Protein AF-A0A2T5E0I3-F1 (afdb_monomer_lite)

Sequence (53 aa):
MAKRRTNLEWQSLFEQYESSSVTQRAFCEEHGLSLSTFFAKRRQLQTANQSES

Structure (mmCIF, N/CA/C/O backbone):
data_AF-A0A2T5E0I3-F1
#
_entry.id   AF-A0A2T5E0I3-F1
#
loop_
_atom_site.group_PDB
_atom_site.id
_atom_site.type_symbol
_atom_site.label_atom_id
_atom_site.label_alt_id
_atom_site.label_comp_id
_atom_site.label_asym_id
_atom_site.label_entity_id
_atom_site.label_seq_id
_atom_site.pdbx_PDB_ins_code
_atom_site.Cartn_x
_atom_site.Cartn_y
_atom_site.Cartn_z
_atom_site.occupancy
_atom_site.B_iso_or_equiv
_atom_site.auth_seq_id
_atom_site.auth_comp_id
_atom_site.auth_asym_id
_atom_site.auth_atom_id
_atom_site.pdbx_PDB_model_num
ATOM 1 N N . MET A 1 1 ? 7.580 -1.926 -20.007 1.00 45.84 1 MET A N 1
ATOM 2 C CA . MET A 1 1 ? 8.358 -1.570 -18.799 1.00 45.84 1 MET A CA 1
ATOM 3 C C . MET A 1 1 ? 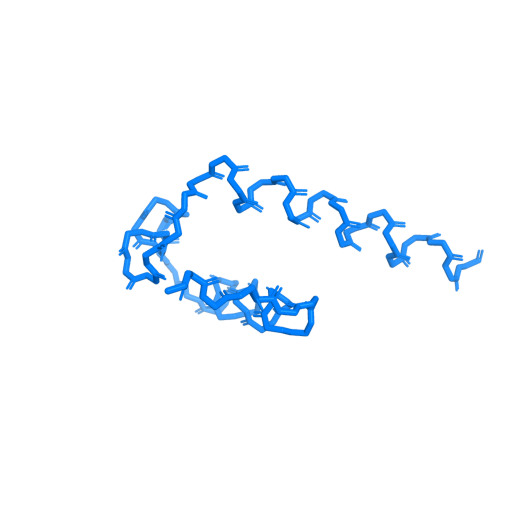7.380 -1.367 -17.654 1.00 45.84 1 MET A C 1
ATOM 5 O O . MET A 1 1 ? 6.471 -0.563 -17.815 1.00 45.84 1 MET A O 1
ATOM 9 N N . ALA A 1 2 ? 7.507 -2.090 -16.540 1.00 57.06 2 ALA A N 1
ATOM 10 C CA . ALA A 1 2 ? 6.695 -1.793 -15.360 1.00 57.06 2 ALA A CA 1
ATOM 11 C C . ALA A 1 2 ? 7.123 -0.419 -14.823 1.00 57.06 2 ALA A C 1
ATOM 13 O O . ALA A 1 2 ? 8.290 -0.229 -14.472 1.00 57.06 2 ALA A O 1
ATOM 14 N N . LYS A 1 3 ? 6.210 0.557 -14.844 1.00 66.00 3 LYS A N 1
ATOM 15 C CA . LYS A 1 3 ? 6.474 1.924 -14.385 1.00 66.00 3 LYS A CA 1
ATOM 16 C C . LYS A 1 3 ? 6.899 1.848 -12.915 1.00 66.00 3 LYS A C 1
ATOM 18 O O . LYS A 1 3 ? 6.148 1.350 -12.077 1.00 66.00 3 LYS A O 1
ATOM 23 N N . ARG A 1 4 ? 8.137 2.252 -12.607 1.00 77.00 4 ARG A N 1
ATOM 24 C CA . ARG A 1 4 ? 8.636 2.261 -11.226 1.00 77.00 4 ARG A CA 1
ATOM 25 C C . ARG A 1 4 ? 7.882 3.348 -10.470 1.00 77.00 4 ARG A C 1
ATOM 27 O O . ARG A 1 4 ? 8.064 4.521 -10.772 1.00 77.00 4 ARG A O 1
ATOM 34 N N . ARG A 1 5 ? 7.046 2.939 -9.516 1.00 84.94 5 ARG A N 1
ATOM 35 C CA . ARG A 1 5 ? 6.342 3.865 -8.628 1.00 84.94 5 ARG A CA 1
ATOM 36 C C . ARG A 1 5 ? 7.341 4.599 -7.734 1.00 84.94 5 ARG A C 1
ATOM 38 O O . ARG A 1 5 ? 8.218 3.960 -7.143 1.00 84.94 5 ARG A O 1
ATOM 45 N N . THR A 1 6 ? 7.211 5.915 -7.652 1.00 87.50 6 THR A N 1
ATOM 46 C CA . THR A 1 6 ? 8.018 6.776 -6.774 1.00 87.50 6 THR A CA 1
ATOM 47 C C . THR A 1 6 ? 7.584 6.642 -5.311 1.00 87.50 6 THR A C 1
ATOM 49 O O . THR A 1 6 ? 6.517 6.104 -5.020 1.00 87.50 6 THR A O 1
ATOM 52 N N . ASN A 1 7 ? 8.399 7.128 -4.367 1.00 85.56 7 ASN A N 1
ATOM 53 C CA . ASN A 1 7 ? 8.037 7.110 -2.943 1.00 85.56 7 ASN A CA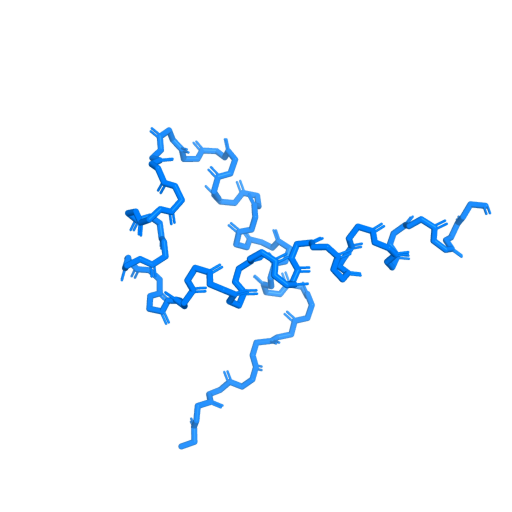 1
ATOM 54 C C . ASN A 1 7 ? 6.739 7.887 -2.665 1.00 85.56 7 ASN A C 1
ATOM 56 O O . ASN A 1 7 ? 5.926 7.418 -1.878 1.00 85.56 7 ASN A O 1
ATOM 60 N N . LEU A 1 8 ? 6.508 9.002 -3.368 1.00 86.31 8 LEU A N 1
ATOM 61 C CA . LEU A 1 8 ? 5.271 9.785 -3.267 1.00 86.31 8 LEU A CA 1
ATOM 62 C C . LEU A 1 8 ? 4.043 8.993 -3.732 1.00 86.31 8 LEU A C 1
ATOM 64 O O . LEU A 1 8 ? 3.012 9.003 -3.067 1.00 86.31 8 LEU A O 1
ATOM 68 N N . GLU A 1 9 ? 4.158 8.254 -4.839 1.00 90.38 9 GLU A N 1
ATOM 69 C CA . GLU A 1 9 ? 3.070 7.384 -5.305 1.00 90.38 9 GLU A CA 1
ATOM 70 C C . GLU A 1 9 ? 2.765 6.270 -4.298 1.00 90.38 9 GLU A C 1
ATOM 72 O O . GLU A 1 9 ? 1.605 5.925 -4.094 1.00 90.38 9 GLU A O 1
ATOM 77 N N . TRP A 1 10 ? 3.789 5.721 -3.638 1.00 91.31 10 TRP A N 1
ATOM 78 C CA . TRP A 1 10 ? 3.583 4.755 -2.561 1.00 91.31 10 TRP A CA 1
ATOM 79 C C . TRP A 1 10 ? 2.925 5.381 -1.332 1.00 91.31 10 TRP A C 1
ATOM 81 O O . TRP A 1 10 ? 2.024 4.764 -0.777 1.00 91.31 10 TRP A O 1
ATOM 91 N N . GLN A 1 11 ? 3.324 6.591 -0.936 1.00 89.44 11 GLN A N 1
ATOM 92 C CA . GLN A 1 11 ? 2.696 7.324 0.166 1.00 89.44 11 GLN A CA 1
ATOM 93 C C . GLN A 1 11 ? 1.192 7.500 -0.086 1.00 89.44 11 GLN A C 1
ATOM 95 O O . GLN A 1 11 ? 0.380 7.088 0.737 1.00 89.44 11 GLN A O 1
ATOM 100 N N . SER A 1 12 ? 0.834 7.980 -1.281 1.00 91.31 12 SER A N 1
ATOM 101 C CA . SER A 1 12 ? -0.562 8.175 -1.676 1.00 91.31 12 SER A CA 1
ATOM 102 C C . SER A 1 12 ? -1.351 6.862 -1.720 1.00 91.31 12 SER A C 1
ATOM 104 O O . SER A 1 12 ? -2.526 6.842 -1.367 1.00 91.31 12 SER A O 1
ATOM 106 N N . LEU A 1 13 ? -0.725 5.748 -2.117 1.00 91.56 13 LEU A N 1
ATOM 107 C CA . LEU A 1 13 ? -1.353 4.425 -2.044 1.00 91.56 13 LEU A CA 1
ATOM 108 C C . LEU A 1 13 ? -1.621 3.998 -0.596 1.00 91.56 13 LEU A C 1
ATOM 110 O O . LEU A 1 13 ? -2.650 3.387 -0.331 1.00 91.56 13 LEU A O 1
ATOM 114 N N . PHE A 1 14 ? -0.728 4.309 0.344 1.00 90.88 14 PHE A N 1
ATOM 115 C CA . PHE A 1 14 ? -0.963 4.008 1.757 1.00 90.88 14 PHE A CA 1
ATOM 116 C C . PHE A 1 14 ? -2.077 4.875 2.350 1.00 90.88 14 PHE A C 1
ATOM 118 O O . PHE A 1 14 ? -2.928 4.332 3.041 1.00 90.88 14 PHE A O 1
ATOM 125 N N . GLU A 1 15 ? -2.142 6.167 2.021 1.00 91.31 15 GLU A N 1
ATOM 126 C CA . GLU A 1 15 ? -3.242 7.051 2.446 1.00 91.31 15 GLU A CA 1
ATOM 127 C C . GLU A 1 15 ? -4.595 6.617 1.854 1.00 91.31 15 GLU A C 1
ATOM 129 O O . GLU A 1 15 ? -5.616 6.571 2.545 1.00 91.31 15 GLU A O 1
ATOM 134 N N . GLN A 1 16 ? -4.611 6.232 0.573 1.00 91.75 16 GLN A N 1
ATOM 135 C CA . GLN A 1 16 ? -5.788 5.637 -0.066 1.00 91.75 16 GLN A CA 1
ATOM 136 C C . GLN A 1 16 ? -6.187 4.328 0.614 1.00 91.75 16 GLN A C 1
ATOM 138 O O . GLN A 1 16 ? -7.367 4.101 0.854 1.00 91.75 16 GLN A O 1
ATOM 143 N N . TYR A 1 17 ? -5.224 3.484 0.981 1.00 92.06 17 TYR A N 1
ATOM 144 C CA . TYR A 1 17 ? -5.502 2.268 1.735 1.00 92.06 17 TYR A CA 1
ATOM 145 C C . TYR A 1 17 ? -6.062 2.563 3.135 1.00 92.06 17 TYR A C 1
ATOM 147 O O . TYR A 1 17 ? -7.004 1.900 3.541 1.00 92.06 17 TYR A O 1
ATOM 155 N N . GLU A 1 18 ? -5.538 3.549 3.867 1.00 89.00 18 GLU A N 1
ATOM 156 C CA . GLU A 1 18 ? -6.024 3.899 5.213 1.00 89.00 18 GLU A CA 1
ATOM 157 C C . GLU A 1 18 ? -7.424 4.523 5.195 1.00 89.00 18 GLU A C 1
ATOM 159 O O . GLU A 1 18 ? -8.221 4.285 6.101 1.00 89.00 18 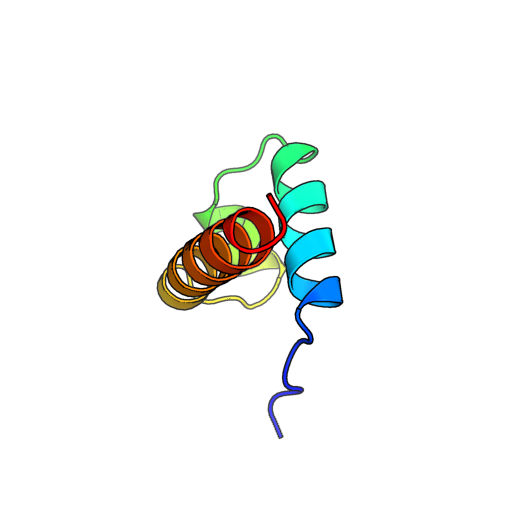GLU A O 1
ATOM 164 N N . SER A 1 19 ? -7.745 5.277 4.142 1.00 90.62 19 SER A N 1
ATOM 165 C CA . SER A 1 19 ? -9.104 5.779 3.899 1.00 90.62 19 SER A CA 1
ATOM 166 C C . SER A 1 19 ? -10.055 4.702 3.366 1.00 90.62 19 SER A C 1
ATOM 168 O O . SER A 1 19 ? -11.272 4.813 3.526 1.00 90.62 19 SER A O 1
ATOM 170 N N . SER A 1 20 ? -9.521 3.632 2.777 1.00 87.62 20 SER A N 1
ATOM 171 C CA . SER A 1 20 ? -10.307 2.517 2.265 1.00 87.62 20 SER A CA 1
ATOM 172 C C . SER A 1 20 ? -10.535 1.478 3.363 1.00 87.62 20 SER A C 1
ATOM 174 O O . SER A 1 20 ? -9.608 0.876 3.887 1.00 87.62 20 SER A O 1
ATOM 176 N N . SER A 1 21 ? -11.791 1.156 3.672 1.00 88.50 21 SER A N 1
ATOM 177 C CA . SER A 1 21 ? -12.129 0.088 4.637 1.00 88.50 21 SER A CA 1
ATOM 178 C C . SER A 1 21 ? -11.946 -1.333 4.069 1.00 88.50 21 SER A C 1
ATOM 180 O O . SER A 1 21 ? -12.653 -2.267 4.445 1.00 88.50 21 SER A O 1
ATOM 182 N N . VAL A 1 22 ? -11.024 -1.503 3.121 1.00 91.44 22 VAL A N 1
ATOM 183 C CA . VAL A 1 22 ? -10.765 -2.767 2.429 1.00 91.44 22 VAL A CA 1
ATOM 184 C C . VAL A 1 22 ? -9.581 -3.495 3.056 1.00 91.44 22 VAL A C 1
ATOM 186 O O . VAL A 1 22 ? -8.743 -2.931 3.759 1.00 91.44 22 VAL A O 1
ATOM 189 N N . THR A 1 23 ? -9.478 -4.791 2.784 1.00 91.12 23 THR A N 1
ATOM 190 C CA . THR A 1 23 ? -8.297 -5.554 3.198 1.00 91.12 23 THR A CA 1
ATOM 191 C C . THR A 1 23 ? -7.097 -5.219 2.312 1.00 91.12 23 THR A C 1
ATOM 193 O O . THR A 1 23 ? -7.246 -4.890 1.137 1.00 91.12 23 THR A O 1
ATOM 196 N N . GLN A 1 24 ? -5.882 -5.371 2.848 1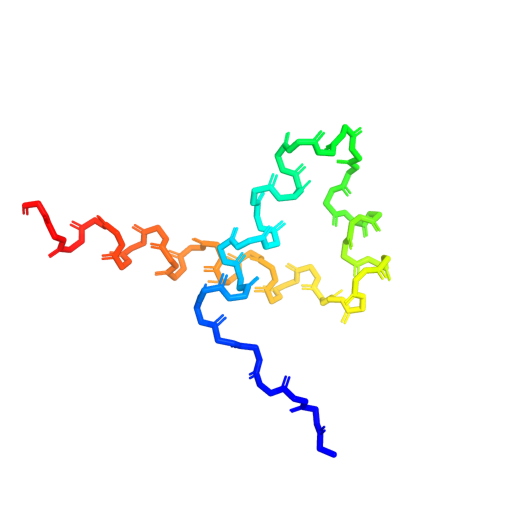.00 89.25 24 GLN A N 1
ATOM 197 C CA . GLN A 1 24 ? -4.640 -5.137 2.092 1.00 89.25 24 GLN A CA 1
ATOM 198 C C . GLN A 1 24 ? -4.566 -5.986 0.823 1.00 89.25 24 GLN A C 1
ATOM 200 O O . GLN A 1 24 ? -4.029 -5.534 -0.182 1.00 89.25 24 GLN A O 1
ATOM 205 N N . ARG A 1 25 ? -5.117 -7.208 0.859 1.00 90.50 25 ARG A N 1
ATOM 206 C CA . ARG A 1 25 ? -5.167 -8.091 -0.309 1.00 90.50 25 ARG A CA 1
ATOM 207 C C . ARG A 1 25 ? -6.052 -7.505 -1.404 1.00 90.50 25 ARG A C 1
ATOM 209 O O . ARG A 1 25 ? -5.564 -7.348 -2.513 1.00 90.50 25 ARG A O 1
ATOM 216 N N . ALA A 1 26 ? -7.279 -7.112 -1.063 1.00 92.50 26 ALA A N 1
ATOM 217 C CA . ALA A 1 26 ? -8.208 -6.500 -2.011 1.00 92.50 26 ALA A CA 1
ATOM 218 C C . ALA A 1 26 ? -7.633 -5.207 -2.612 1.00 92.50 26 ALA A C 1
ATOM 220 O O . ALA A 1 26 ? -7.648 -5.033 -3.824 1.00 92.50 26 ALA A O 1
ATOM 221 N N . PHE A 1 27 ? -7.030 -4.354 -1.777 1.00 93.75 27 PHE A N 1
ATOM 222 C CA . PHE A 1 27 ? -6.356 -3.140 -2.238 1.00 93.75 27 PHE A CA 1
ATOM 223 C C . PHE A 1 27 ? -5.195 -3.452 -3.194 1.00 93.75 27 PHE A C 1
ATOM 225 O O . PHE A 1 27 ? -5.052 -2.848 -4.254 1.00 93.75 27 PHE A O 1
ATOM 232 N N . CYS A 1 28 ? -4.355 -4.429 -2.844 1.00 91.50 28 CYS A N 1
ATOM 233 C CA . CYS A 1 28 ? -3.248 -4.829 -3.703 1.00 91.50 28 CYS A CA 1
ATOM 234 C C . CYS A 1 28 ? -3.740 -5.392 -5.042 1.00 91.50 28 CYS A C 1
ATOM 236 O O . CYS A 1 28 ? -3.174 -5.049 -6.075 1.00 91.50 28 CYS A O 1
ATOM 238 N N . GLU A 1 29 ? -4.793 -6.210 -5.044 1.00 91.38 29 GLU A N 1
ATOM 239 C CA . GLU A 1 29 ? -5.391 -6.755 -6.266 1.00 91.38 29 GLU A CA 1
ATOM 240 C C . GLU A 1 29 ? -5.957 -5.644 -7.165 1.00 91.38 29 GLU A C 1
ATOM 242 O O . GLU A 1 29 ? -5.652 -5.619 -8.357 1.00 91.38 29 GLU A O 1
ATOM 247 N N . GLU A 1 30 ? -6.682 -4.677 -6.594 1.00 90.94 30 GLU A N 1
ATOM 248 C CA . GLU A 1 30 ? -7.265 -3.544 -7.326 1.00 90.94 30 GLU A CA 1
ATOM 249 C C . GLU A 1 30 ? -6.196 -2.637 -7.962 1.00 90.94 30 GLU A C 1
ATOM 251 O O . GLU A 1 30 ? -6.318 -2.217 -9.113 1.00 90.94 30 GLU A O 1
ATOM 256 N N . HIS A 1 31 ? -5.091 -2.391 -7.253 1.00 88.62 31 HIS A N 1
ATOM 257 C CA . HIS A 1 31 ? -4.002 -1.529 -7.724 1.00 88.62 31 HIS A CA 1
ATOM 258 C C . HIS A 1 31 ? -2.887 -2.273 -8.492 1.00 88.62 31 HIS A C 1
ATOM 260 O O . HIS A 1 31 ? -1.869 -1.664 -8.866 1.00 88.62 31 HIS A O 1
ATOM 266 N N . GLY A 1 32 ? -3.043 -3.583 -8.727 1.00 88.94 32 GLY A N 1
ATOM 267 C CA . GLY A 1 32 ? -2.044 -4.422 -9.399 1.00 88.94 32 GLY A CA 1
ATOM 268 C C . GLY A 1 32 ? -0.708 -4.472 -8.649 1.00 88.94 32 GLY A C 1
ATOM 269 O O . GLY A 1 32 ? 0.368 -4.401 -9.251 1.00 88.94 32 GLY A O 1
ATOM 270 N N . LEU A 1 33 ? -0.771 -4.502 -7.321 1.00 89.50 33 LEU A N 1
ATOM 271 C CA . LEU A 1 33 ? 0.362 -4.569 -6.410 1.00 89.50 33 LEU A CA 1
ATOM 272 C C . LEU A 1 33 ? 0.536 -5.990 -5.883 1.00 89.50 33 LEU A C 1
ATOM 274 O O . LEU A 1 33 ? -0.417 -6.733 -5.670 1.00 89.50 33 LEU A O 1
ATOM 278 N N . SER A 1 34 ? 1.783 -6.350 -5.597 1.00 90.56 34 SER A N 1
ATOM 279 C CA . SER A 1 34 ? 2.067 -7.534 -4.794 1.00 90.56 34 SER A CA 1
ATOM 280 C C . SER A 1 34 ? 2.037 -7.170 -3.313 1.00 90.56 34 SER A C 1
ATOM 282 O O . SER A 1 34 ? 2.665 -6.190 -2.901 1.00 90.56 34 SER A O 1
ATOM 284 N N . LEU A 1 35 ? 1.383 -8.012 -2.509 1.00 90.25 35 LEU A N 1
ATOM 285 C CA . LEU A 1 35 ? 1.374 -7.931 -1.045 1.00 90.25 35 LEU A CA 1
ATOM 286 C C . LEU A 1 35 ? 2.795 -7.811 -0.472 1.00 90.25 35 LEU A C 1
ATOM 288 O O . LEU A 1 35 ? 3.059 -6.955 0.370 1.00 90.25 35 LEU A O 1
ATOM 292 N N . SER A 1 36 ? 3.743 -8.599 -0.984 1.00 90.69 36 SER A N 1
ATOM 293 C CA . SER A 1 36 ? 5.140 -8.560 -0.537 1.00 90.69 36 SER A CA 1
ATOM 294 C C . SER A 1 36 ? 5.791 -7.201 -0.804 1.00 90.69 36 SER A C 1
ATOM 296 O O . SER A 1 36 ? 6.510 -6.671 0.043 1.00 90.69 36 SER A O 1
ATOM 298 N N . THR A 1 37 ? 5.517 -6.605 -1.970 1.00 89.69 37 THR A N 1
ATOM 299 C CA . THR A 1 37 ? 6.015 -5.267 -2.314 1.00 89.69 37 THR A CA 1
ATOM 300 C C . THR A 1 37 ? 5.379 -4.199 -1.432 1.00 89.69 37 THR A C 1
ATOM 302 O O . THR A 1 37 ? 6.088 -3.306 -0.975 1.00 89.69 37 THR A O 1
ATOM 305 N N . PHE A 1 38 ? 4.078 -4.313 -1.156 1.00 90.69 38 PHE A N 1
ATOM 306 C CA . PHE A 1 38 ? 3.346 -3.394 -0.289 1.00 90.69 38 PHE A CA 1
ATOM 307 C C . PHE A 1 38 ? 3.961 -3.342 1.118 1.00 90.69 38 PHE A C 1
ATOM 309 O O . PHE A 1 38 ? 4.315 -2.264 1.594 1.00 90.69 38 PHE A O 1
ATOM 316 N N . PHE A 1 39 ? 4.212 -4.497 1.744 1.00 89.75 39 PHE A N 1
ATOM 317 C CA . PHE A 1 39 ? 4.878 -4.559 3.051 1.00 89.75 39 PHE A CA 1
ATOM 318 C C . PHE A 1 39 ? 6.312 -4.023 3.025 1.00 89.75 39 PHE A C 1
ATOM 320 O O . PHE A 1 39 ? 6.688 -3.222 3.884 1.00 89.75 39 PHE A O 1
ATOM 327 N N . ALA A 1 40 ? 7.113 -4.431 2.036 1.00 90.81 40 ALA A N 1
ATOM 328 C CA . ALA A 1 40 ? 8.496 -3.978 1.913 1.00 90.81 40 ALA A CA 1
ATOM 329 C C . ALA A 1 40 ? 8.578 -2.450 1.765 1.00 90.81 40 ALA A C 1
ATOM 331 O O . 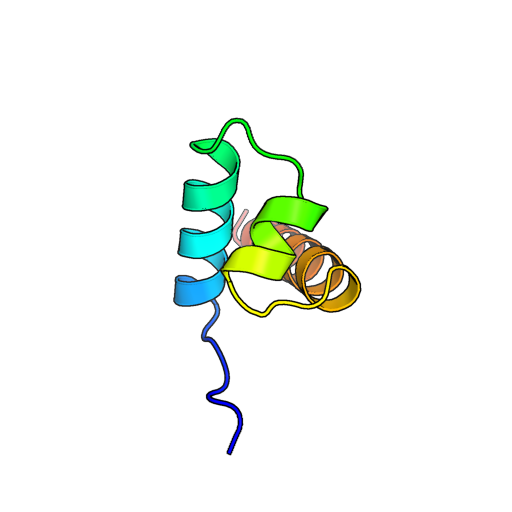ALA A 1 40 ? 9.407 -1.805 2.410 1.00 90.81 40 ALA A O 1
ATOM 332 N N . LYS A 1 41 ? 7.686 -1.862 0.958 1.00 90.75 41 LYS A N 1
ATOM 333 C CA . LYS A 1 41 ? 7.613 -0.415 0.739 1.00 90.75 41 LYS A CA 1
ATOM 334 C C . LYS A 1 41 ? 7.113 0.336 1.960 1.00 90.75 41 LYS A C 1
ATOM 336 O O . LYS A 1 41 ? 7.710 1.351 2.305 1.00 90.75 41 LYS A O 1
ATOM 341 N N . ARG A 1 42 ? 6.107 -0.192 2.661 1.00 88.75 42 ARG A N 1
ATOM 342 C CA . ARG A 1 42 ? 5.613 0.399 3.910 1.00 88.75 42 ARG A CA 1
ATOM 343 C C . ARG A 1 42 ? 6.730 0.509 4.944 1.00 88.75 42 ARG A C 1
ATOM 345 O O . ARG A 1 42 ? 6.943 1.578 5.503 1.00 88.75 42 ARG A O 1
ATOM 352 N N . ARG A 1 43 ? 7.496 -0.571 5.135 1.00 89.12 43 ARG A N 1
ATOM 353 C CA . ARG A 1 43 ? 8.647 -0.583 6.049 1.00 89.12 43 ARG A CA 1
ATOM 354 C C . ARG A 1 43 ? 9.739 0.391 5.602 1.00 89.12 43 ARG A C 1
ATOM 356 O O . ARG A 1 43 ? 10.256 1.134 6.425 1.00 89.12 43 ARG A O 1
ATOM 363 N N . GLN A 1 44 ? 10.063 0.415 4.307 1.00 87.88 44 GLN A N 1
ATOM 364 C CA . GLN A 1 44 ? 11.070 1.324 3.752 1.00 87.88 44 GLN A CA 1
ATOM 365 C C . GLN A 1 44 ? 10.710 2.799 3.990 1.00 87.88 44 GLN A C 1
ATOM 367 O O . GLN A 1 44 ? 11.577 3.574 4.385 1.00 87.88 44 GLN A O 1
ATOM 372 N N . LEU A 1 45 ? 9.447 3.182 3.776 1.00 84.94 45 LEU A N 1
ATOM 373 C CA . LEU A 1 45 ? 8.986 4.556 3.993 1.00 84.94 45 LEU A CA 1
ATOM 374 C C . LEU A 1 45 ? 8.914 4.919 5.478 1.00 84.94 45 LEU A C 1
ATOM 376 O O . LEU A 1 45 ? 9.293 6.026 5.839 1.00 84.94 45 LEU A O 1
ATOM 380 N N . GLN A 1 46 ? 8.513 3.986 6.348 1.00 81.50 46 GLN A N 1
ATOM 381 C CA . GLN A 1 46 ? 8.551 4.206 7.797 1.00 81.50 46 GLN A CA 1
ATOM 382 C C . GLN A 1 46 ? 9.977 4.470 8.297 1.00 81.50 46 GLN A C 1
ATOM 384 O O . GLN A 1 46 ? 10.185 5.380 9.091 1.00 81.50 46 GLN A O 1
ATOM 389 N N . THR A 1 47 ? 10.972 3.720 7.812 1.00 79.88 47 THR A N 1
ATOM 390 C CA . THR A 1 47 ? 12.380 3.956 8.173 1.00 79.88 47 THR A CA 1
ATOM 391 C C . THR A 1 47 ? 12.918 5.264 7.587 1.00 79.88 47 THR A C 1
ATOM 393 O O . THR A 1 47 ? 13.667 5.968 8.261 1.00 79.88 47 THR A O 1
ATOM 396 N N . ALA A 1 48 ? 12.515 5.623 6.364 1.00 75.50 48 ALA A N 1
ATOM 397 C CA . ALA A 1 48 ? 12.889 6.900 5.757 1.00 75.50 48 ALA A CA 1
ATOM 398 C C . ALA A 1 48 ? 12.344 8.093 6.563 1.00 75.50 48 ALA A C 1
ATOM 400 O O . ALA A 1 48 ? 13.100 9.003 6.878 1.00 75.50 48 ALA A O 1
ATOM 401 N N . ASN A 1 49 ? 11.080 8.038 6.991 1.00 63.06 49 ASN A N 1
ATOM 402 C CA . ASN A 1 49 ? 10.447 9.099 7.782 1.00 63.06 49 ASN A CA 1
ATOM 403 C C . ASN A 1 49 ? 10.962 9.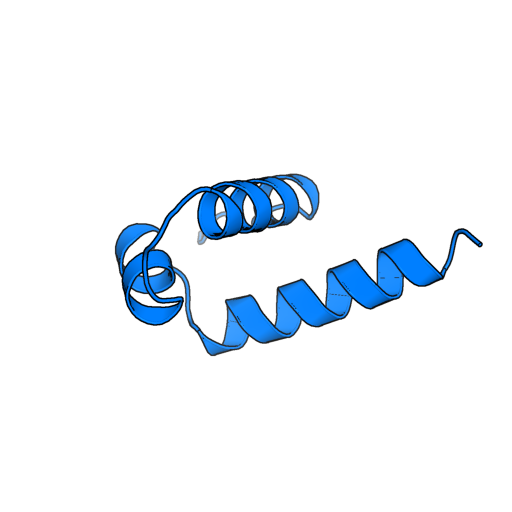176 9.235 1.00 63.06 49 ASN A C 1
ATOM 405 O O . ASN A 1 49 ? 10.738 10.167 9.918 1.00 63.06 49 ASN A O 1
ATOM 409 N N . GLN A 1 50 ? 11.625 8.128 9.733 1.00 58.78 50 GLN A N 1
ATOM 410 C CA . GLN A 1 50 ? 12.271 8.110 11.054 1.00 58.78 50 GLN A CA 1
ATOM 411 C C . GLN A 1 50 ? 13.690 8.699 11.036 1.00 58.78 50 GLN A C 1
ATOM 413 O O . GLN A 1 50 ? 14.249 8.948 12.095 1.00 58.78 50 GLN A O 1
ATOM 418 N N . SER A 1 51 ? 14.279 8.911 9.856 1.00 54.53 51 SER A N 1
ATOM 419 C CA . SER A 1 51 ? 15.645 9.438 9.723 1.00 54.53 51 SER A CA 1
ATOM 420 C C . SER A 1 51 ? 15.702 10.975 9.664 1.00 54.53 51 SER A C 1
ATOM 422 O O . SER A 1 51 ? 16.787 11.532 9.532 1.00 54.53 51 SER A O 1
ATOM 424 N N . GLU A 1 52 ? 14.555 11.657 9.769 1.00 50.75 52 GLU A N 1
ATOM 425 C CA . GLU A 1 52 ? 14.433 13.127 9.825 1.00 50.75 52 GLU A CA 1
ATOM 426 C C . GLU A 1 52 ? 14.048 13.652 11.229 1.00 50.75 52 GLU A C 1
ATOM 428 O O . GLU A 1 52 ? 13.477 14.733 11.349 1.00 50.75 52 GLU A O 1
ATOM 433 N N . SER A 1 53 ? 14.325 12.906 12.307 1.00 40.34 53 SER A N 1
ATOM 434 C CA . SER A 1 53 ? 14.114 13.357 13.700 1.00 40.34 53 SER A CA 1
ATOM 435 C C . SER A 1 53 ? 15.415 13.484 14.478 1.00 40.34 53 SER A C 1
ATOM 437 O O . SER A 1 53 ? 16.293 12.612 14.295 1.00 40.34 53 SER A O 1
#

Secondary structure (DSSP, 8-state):
------HHHHHHHHHHHHHS-S-HHHHHHHTT--HHHHHHHHHHHHHHHHTT-

Organism: Vibrio splendidus (NCBI:txid29497)

Radius of gyration: 11.54 Å; chains: 1; bounding box: 28×22×32 Å

pLDDT: mean 83.65, std 13.14, range [40.34, 93.75]

Foldseek 3Di:
DPPDDDLVNLVVLVVVVVVDPDDPVVSCVVVVHDPVVNVVSVVVVVVVVVVVD